Protein AF-A0A3A4VI74-F1 (afdb_monomer_lite)

Radius of gyration: 16.49 Å; chains: 1; bounding box: 51×34×46 Å

Foldseek 3Di:
DPDLPQPQLVVVLVVLVVQLVVVCVVCVVVVRNDDSLVSSLVSLCVVCVVLLDDPPPDDPDDDDPDDQQPPVLLVVLLPDPPVVSLVSLVSCCSRVNNSNSSRSQVSNDSVSSVVNSVVVSVVSVVVSVVVVVVVPD

Sequence (137 aa):
MPERAPGHLANEIAELESLLAQKRASLERAGEAGEEKEAFGETFRERYGEAFAPPPAASPGQTTPPPAPPHDQVAAVQTAPEDQQVAALVEIALTKGVRAAAEVARHATPWLLDELHDRLQDRYYDELVRARKLNER

pLDDT: mean 73.45, std 14.5, range [32.5, 87.38]

Secondary structure (DSSP, 8-state):
-----THHHHHHHHHHHHHHHHHHHHHHHHT----HHHHHHHHHHHHHHHHHSPPPS--SS--PPP-PPPHHHHHHHHHS-HHHHHHHHHHHHHHH-HHHHHHHHHHH-HHHHHHHHHHHHHHHHHHHHHHHHHS--

Structure (mmCIF, N/CA/C/O backbone):
data_AF-A0A3A4VI74-F1
#
_entry.id   AF-A0A3A4VI74-F1
#
loop_
_atom_site.group_PDB
_atom_site.id
_atom_site.type_symbol
_atom_site.label_atom_id
_atom_site.label_alt_id
_atom_site.label_comp_id
_atom_site.label_asym_id
_atom_site.label_entity_id
_atom_site.label_seq_id
_atom_site.pdbx_PDB_ins_code
_atom_site.Cartn_x
_atom_site.Cartn_y
_atom_site.Cartn_z
_atom_site.occupancy
_atom_site.B_iso_or_equiv
_atom_site.auth_seq_id
_atom_site.auth_comp_id
_atom_site.auth_asym_id
_atom_site.auth_atom_id
_atom_site.pdbx_PDB_model_num
ATOM 1 N N . MET A 1 1 ? -5.559 -23.561 -14.960 1.00 32.50 1 MET A N 1
ATOM 2 C CA . MET A 1 1 ? -5.750 -22.109 -14.777 1.00 32.50 1 MET A CA 1
ATOM 3 C C . MET A 1 1 ? -4.916 -21.720 -13.569 1.00 32.50 1 MET A C 1
ATOM 5 O O . MET A 1 1 ? -5.235 -22.237 -12.507 1.00 32.50 1 MET A O 1
ATOM 9 N N . PRO A 1 2 ? -3.801 -20.981 -13.699 1.00 39.53 2 PRO A N 1
ATOM 10 C CA . PRO A 1 2 ? -3.029 -20.596 -12.527 1.00 39.53 2 PRO A CA 1
ATOM 11 C C . PRO A 1 2 ? -3.853 -19.596 -11.714 1.00 39.53 2 PRO A C 1
ATOM 13 O O . PRO A 1 2 ? -4.199 -18.514 -12.185 1.00 39.53 2 PRO A O 1
ATOM 16 N N . GLU A 1 3 ? -4.230 -20.041 -10.523 1.00 38.75 3 GLU A N 1
ATOM 17 C CA . GLU A 1 3 ? -4.803 -19.261 -9.436 1.00 38.75 3 GLU A CA 1
ATOM 18 C C . GLU A 1 3 ? -3.946 -17.999 -9.253 1.00 38.75 3 GLU A C 1
ATOM 20 O O . GLU A 1 3 ? -2.756 -18.087 -8.946 1.00 38.75 3 GLU A O 1
ATOM 25 N N . ARG A 1 4 ? -4.515 -16.816 -9.516 1.00 43.75 4 ARG A N 1
ATOM 26 C CA . ARG A 1 4 ? -3.903 -15.538 -9.136 1.00 43.75 4 ARG A CA 1
ATOM 27 C C . ARG A 1 4 ? -3.737 -15.586 -7.625 1.00 43.75 4 ARG A C 1
ATOM 29 O O . ARG A 1 4 ? -4.743 -15.434 -6.950 1.00 43.75 4 ARG A O 1
ATOM 36 N N . ALA A 1 5 ? -2.538 -15.865 -7.117 1.00 43.56 5 ALA A N 1
ATOM 37 C CA . ALA A 1 5 ? -2.280 -16.025 -5.690 1.00 43.56 5 ALA A CA 1
ATOM 38 C C . ALA A 1 5 ? -2.709 -14.748 -4.938 1.00 43.56 5 ALA A C 1
ATOM 40 O O . ALA A 1 5 ? -1.968 -13.767 -4.954 1.00 43.56 5 ALA A O 1
ATOM 41 N N . PRO A 1 6 ? -3.875 -14.729 -4.261 1.00 54.72 6 PRO A N 1
ATOM 42 C CA . PRO A 1 6 ? -4.358 -13.549 -3.546 1.00 54.72 6 PRO A CA 1
ATOM 43 C C . PRO A 1 6 ? -3.626 -13.375 -2.209 1.00 54.72 6 PRO A C 1
ATOM 45 O O . PRO A 1 6 ? -3.858 -12.407 -1.493 1.00 54.72 6 PRO A O 1
ATOM 48 N N . GLY A 1 7 ? -2.770 -14.337 -1.842 1.00 60.03 7 GLY A N 1
ATOM 49 C CA . GLY A 1 7 ? -2.206 -14.458 -0.505 1.00 60.03 7 GLY A CA 1
ATOM 50 C C . GLY A 1 7 ? -1.276 -13.317 -0.117 1.00 60.03 7 GLY A C 1
ATOM 51 O O . GLY A 1 7 ? -1.265 -12.956 1.050 1.00 60.03 7 GLY A O 1
ATOM 52 N N . HIS A 1 8 ? -0.526 -12.728 -1.055 1.00 70.38 8 HIS A N 1
ATOM 53 C CA . HIS A 1 8 ? 0.413 -11.661 -0.700 1.00 70.38 8 HIS A CA 1
ATOM 54 C C . HIS A 1 8 ? -0.326 -10.356 -0.391 1.00 70.38 8 HIS A C 1
ATOM 56 O O . HIS A 1 8 ? -0.218 -9.844 0.718 1.00 70.38 8 HIS A O 1
ATOM 62 N N . LEU A 1 9 ? -1.179 -9.911 -1.319 1.00 74.19 9 LEU A N 1
ATOM 63 C CA . LEU A 1 9 ? -2.051 -8.753 -1.134 1.00 74.19 9 LEU A CA 1
ATOM 64 C C . LEU A 1 9 ? -2.944 -8.894 0.106 1.00 74.19 9 LEU A C 1
ATOM 66 O O . LEU A 1 9 ? -2.993 -7.986 0.926 1.00 74.19 9 LEU A O 1
ATOM 70 N N . ALA A 1 10 ? -3.635 -10.026 0.267 1.00 75.25 10 ALA A N 1
ATOM 71 C CA . ALA A 1 10 ? -4.537 -10.227 1.399 1.00 75.25 10 ALA A CA 1
ATOM 72 C C . ALA A 1 10 ? -3.792 -10.237 2.743 1.00 75.25 10 ALA A C 1
ATOM 74 O O . ALA A 1 10 ? -4.297 -9.696 3.723 1.00 75.25 10 ALA A O 1
ATOM 75 N N . ASN A 1 11 ? -2.591 -10.821 2.790 1.00 81.12 11 ASN A N 1
ATOM 76 C CA . ASN A 1 11 ? -1.761 -10.813 3.992 1.00 81.12 11 ASN A CA 1
ATOM 77 C C . ASN A 1 11 ? -1.253 -9.399 4.310 1.00 81.12 11 ASN A C 1
ATOM 79 O O . ASN A 1 11 ? -1.328 -8.964 5.453 1.00 81.12 11 ASN A O 1
ATOM 83 N N . GLU A 1 12 ? -0.815 -8.650 3.296 1.00 80.56 12 GLU A N 1
ATOM 84 C CA . GLU A 1 12 ? -0.407 -7.251 3.455 1.00 80.56 12 GLU A CA 1
ATOM 85 C C . GLU A 1 12 ? -1.573 -6.364 3.917 1.00 80.56 12 GLU A C 1
ATOM 87 O O . GLU A 1 12 ? -1.406 -5.577 4.843 1.00 80.56 12 GLU A O 1
ATOM 92 N N . ILE A 1 13 ? -2.771 -6.527 3.346 1.00 80.56 13 ILE A N 1
ATOM 93 C CA . ILE A 1 13 ? -3.977 -5.808 3.788 1.00 80.56 13 ILE A CA 1
ATOM 94 C C . ILE A 1 13 ? -4.318 -6.161 5.238 1.00 80.56 13 ILE A C 1
ATOM 96 O O . ILE A 1 13 ? -4.572 -5.257 6.028 1.00 80.56 13 ILE A O 1
ATOM 100 N N . ALA A 1 14 ? -4.301 -7.444 5.612 1.00 82.94 14 ALA A N 1
ATOM 101 C CA . ALA A 1 14 ? -4.595 -7.872 6.981 1.00 82.94 14 ALA A CA 1
ATOM 102 C 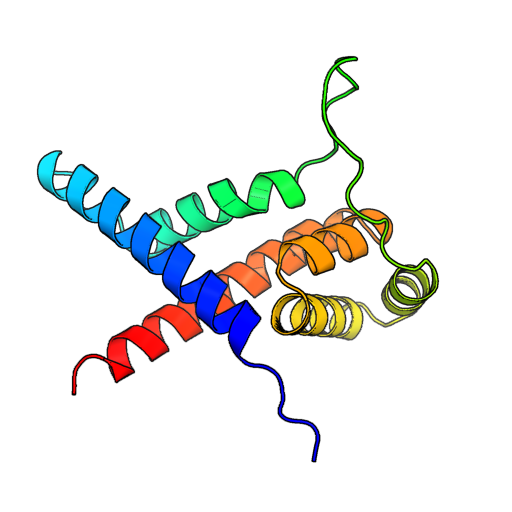C . ALA A 1 14 ? -3.570 -7.329 7.990 1.00 82.94 14 ALA A C 1
ATOM 104 O O . ALA A 1 14 ? -3.920 -6.935 9.104 1.00 82.94 14 ALA A O 1
ATOM 105 N N . GLU A 1 15 ? -2.298 -7.277 7.600 1.00 84.31 15 GLU A N 1
ATOM 106 C CA . GLU A 1 15 ? -1.237 -6.701 8.417 1.00 84.31 15 GLU A CA 1
ATOM 107 C C . GLU A 1 15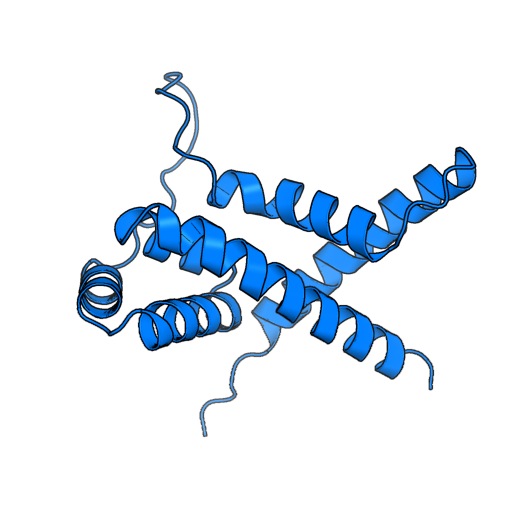 ? -1.416 -5.186 8.588 1.00 84.31 15 GLU A C 1
ATOM 109 O O . GLU A 1 15 ? -1.356 -4.681 9.713 1.00 84.31 15 GLU A O 1
ATOM 114 N N . LEU A 1 16 ? -1.695 -4.471 7.493 1.00 82.62 16 LEU A N 1
ATOM 115 C CA . LEU A 1 16 ? -1.990 -3.038 7.509 1.00 82.62 16 LEU A CA 1
ATOM 116 C C . LEU A 1 16 ? -3.231 -2.729 8.347 1.00 82.62 16 LEU A C 1
ATOM 118 O O . LEU A 1 16 ? -3.199 -1.792 9.138 1.00 82.62 16 LEU A O 1
ATOM 122 N N . GLU A 1 17 ? -4.295 -3.524 8.231 1.00 83.75 17 GLU A N 1
ATOM 123 C CA . GLU A 1 17 ? -5.513 -3.377 9.030 1.00 83.75 17 GLU A CA 1
ATOM 124 C C . GLU A 1 17 ? -5.232 -3.593 10.520 1.00 83.75 17 GLU A C 1
ATOM 126 O O . GLU A 1 17 ? -5.664 -2.797 11.350 1.00 83.75 17 GLU A O 1
ATOM 131 N N . SER A 1 18 ? -4.464 -4.625 10.876 1.00 85.19 18 SER A N 1
ATOM 132 C CA . SER A 1 18 ? -4.101 -4.904 12.269 1.00 85.19 18 SER A CA 1
ATOM 133 C C . SER A 1 18 ? -3.282 -3.768 12.889 1.00 85.19 18 SER A C 1
ATOM 135 O O . SER A 1 18 ? -3.517 -3.369 14.035 1.00 85.19 18 SER A O 1
ATOM 137 N N . LEU A 1 19 ? -2.344 -3.200 12.127 1.00 84.94 19 LEU A N 1
ATOM 138 C CA . LEU A 1 19 ? -1.565 -2.034 12.545 1.00 84.94 19 LEU A CA 1
ATOM 139 C C . LEU A 1 19 ? -2.446 -0.789 12.671 1.00 84.94 19 LEU A C 1
ATOM 141 O O . LEU A 1 19 ? -2.373 -0.084 13.679 1.00 84.94 19 LEU A O 1
ATOM 145 N N . LEU A 1 20 ? -3.318 -0.555 11.690 1.00 83.88 20 LEU A N 1
ATOM 146 C CA . LEU A 1 20 ? -4.273 0.546 11.690 1.00 83.88 20 LEU A CA 1
ATOM 147 C C . LEU A 1 20 ? -5.207 0.467 12.900 1.00 83.88 20 LEU A C 1
ATOM 149 O O . LEU A 1 20 ? -5.403 1.462 13.592 1.00 83.88 20 LEU A O 1
ATOM 153 N N . ALA A 1 21 ? -5.749 -0.715 13.194 1.00 83.56 21 ALA A N 1
ATOM 154 C CA . ALA A 1 21 ? -6.634 -0.960 14.324 1.00 83.56 21 ALA A CA 1
ATOM 155 C C . ALA A 1 21 ? -5.915 -0.743 15.663 1.00 83.56 21 ALA A C 1
ATOM 157 O O . ALA A 1 21 ? -6.465 -0.093 16.551 1.00 83.56 21 ALA A O 1
ATOM 158 N N . GLN A 1 22 ? -4.671 -1.216 15.805 1.00 84.94 22 GLN A N 1
ATOM 159 C CA . GLN A 1 22 ? -3.852 -0.961 16.997 1.00 84.94 22 GLN A CA 1
ATOM 160 C C . GLN A 1 22 ? -3.563 0.530 17.194 1.00 84.94 22 GLN A C 1
ATOM 162 O O . GLN A 1 22 ? -3.677 1.048 18.312 1.00 84.94 22 GLN A O 1
ATOM 167 N N . LYS A 1 23 ? -3.212 1.232 16.113 1.00 81.88 23 LYS A N 1
ATOM 168 C CA . LYS A 1 23 ? -2.911 2.664 16.143 1.00 81.88 23 LYS A CA 1
ATOM 169 C C . LYS A 1 23 ? -4.160 3.477 16.459 1.00 81.88 23 LYS A C 1
ATOM 171 O O . LYS A 1 23 ? -4.134 4.283 17.383 1.00 81.88 23 LYS A O 1
ATOM 176 N N . ARG A 1 24 ? -5.285 3.173 15.806 1.00 79.38 24 ARG A N 1
ATOM 177 C CA . ARG A 1 24 ? -6.600 3.753 16.109 1.00 79.38 24 ARG A CA 1
ATOM 178 C C . ARG A 1 24 ? -7.033 3.503 17.548 1.00 79.38 24 ARG A C 1
ATOM 180 O O . ARG A 1 24 ? -7.458 4.445 18.196 1.00 79.38 24 ARG A O 1
ATOM 187 N N . ALA A 1 25 ? -6.895 2.290 18.080 1.00 82.88 25 ALA A N 1
ATOM 188 C CA . ALA A 1 25 ? -7.248 2.002 19.473 1.00 82.88 25 ALA A CA 1
ATOM 189 C C . ALA A 1 25 ? -6.372 2.785 20.470 1.00 82.88 25 ALA A C 1
ATOM 191 O O . ALA A 1 25 ? -6.838 3.194 21.535 1.00 82.88 25 ALA A O 1
ATOM 192 N N . SER A 1 26 ? -5.103 3.016 20.122 1.00 81.25 26 SER A N 1
ATOM 193 C CA . SER A 1 26 ? -4.179 3.831 20.920 1.00 81.25 26 SER A CA 1
ATOM 194 C C . SER A 1 26 ? -4.539 5.319 20.868 1.00 81.25 26 SER A C 1
ATOM 196 O O . SER A 1 26 ? -4.572 5.979 21.904 1.00 81.25 26 SER A O 1
ATOM 198 N N . LEU A 1 27 ? -4.868 5.821 19.679 1.00 78.75 27 LEU A N 1
ATOM 199 C CA . LEU A 1 27 ? -5.283 7.197 19.415 1.00 78.75 27 LEU A CA 1
ATOM 200 C C . LEU A 1 27 ? -6.664 7.524 20.011 1.00 78.75 27 LEU A C 1
ATOM 202 O O . LEU A 1 27 ? -6.844 8.569 20.626 1.00 78.75 27 LEU A O 1
ATOM 206 N N . GLU A 1 28 ? -7.618 6.596 19.940 1.00 78.19 28 GLU A N 1
ATOM 207 C CA . GLU A 1 28 ? -8.939 6.722 20.566 1.00 78.19 28 GLU A CA 1
ATOM 208 C C . GLU A 1 28 ? -8.819 6.806 22.094 1.00 78.19 28 GLU A C 1
ATOM 210 O O . GLU A 1 28 ? -9.492 7.616 22.729 1.00 78.19 28 GLU A O 1
ATOM 215 N N . ARG A 1 29 ? -7.878 6.057 22.691 1.00 76.62 29 ARG A N 1
ATOM 216 C CA . ARG A 1 29 ? -7.504 6.221 24.107 1.00 76.62 29 ARG A CA 1
ATOM 217 C C . ARG A 1 29 ? -6.879 7.580 24.413 1.00 76.62 29 ARG A C 1
ATOM 219 O O . ARG A 1 29 ? -7.062 8.077 25.521 1.00 76.62 29 ARG A O 1
ATOM 226 N N . ALA A 1 30 ? -6.123 8.143 23.473 1.00 77.62 30 ALA A N 1
ATOM 227 C CA . ALA A 1 30 ? -5.534 9.475 23.582 1.00 77.62 30 ALA A CA 1
ATOM 228 C C . ALA A 1 30 ? -6.549 10.605 23.302 1.00 77.62 30 ALA A C 1
ATOM 230 O O . ALA A 1 30 ? -6.255 11.766 23.570 1.00 77.62 30 ALA A O 1
ATOM 231 N N . GLY A 1 31 ? -7.756 10.275 22.822 1.00 66.62 31 GLY A N 1
ATOM 232 C CA . GLY A 1 31 ? -8.788 11.241 22.437 1.00 66.62 31 GLY A CA 1
ATOM 233 C C . GLY A 1 31 ? -8.584 11.859 21.050 1.00 66.62 31 GLY A C 1
ATOM 234 O O . GLY A 1 31 ? -9.296 12.795 20.693 1.00 66.62 31 GLY A O 1
ATOM 235 N N . GLU A 1 32 ? -7.646 11.339 20.260 1.00 62.06 32 GLU A N 1
ATOM 236 C CA . GLU A 1 32 ? -7.317 11.813 18.916 1.00 62.06 32 GLU A CA 1
ATOM 237 C C . GLU A 1 32 ? -7.939 10.872 17.882 1.00 62.06 32 GLU A C 1
ATOM 239 O O . GLU A 1 32 ? -7.302 9.961 17.373 1.00 62.06 32 GLU A O 1
ATOM 244 N N . ALA A 1 33 ? -9.220 11.048 17.563 1.00 56.88 33 ALA A N 1
ATOM 245 C CA . ALA A 1 33 ? -9.828 10.320 16.451 1.00 56.88 33 ALA A CA 1
ATOM 246 C C . ALA A 1 33 ? -9.341 10.911 15.111 1.00 56.88 33 ALA A C 1
ATOM 248 O O . ALA A 1 33 ? -10.050 11.692 14.484 1.00 56.88 33 ALA A O 1
ATOM 249 N N . GLY A 1 34 ? -8.113 10.582 14.704 1.00 57.78 34 GLY A N 1
ATOM 250 C CA . GLY A 1 34 ? -7.587 10.922 13.377 1.00 57.78 34 GLY A CA 1
ATOM 251 C C . GLY A 1 34 ? -8.351 10.194 12.268 1.00 57.78 34 GLY A C 1
ATOM 252 O O . GLY A 1 34 ? -8.877 9.096 12.491 1.00 57.78 34 GLY A O 1
ATOM 253 N N . GLU A 1 35 ? -8.435 10.793 11.075 1.00 70.19 35 GLU A N 1
ATOM 254 C CA . GLU A 1 35 ? -9.141 10.183 9.948 1.00 70.19 35 GLU A CA 1
ATOM 255 C C . GLU A 1 35 ? -8.515 8.823 9.607 1.00 70.19 35 GLU A C 1
ATOM 257 O O . GLU A 1 35 ? -7.296 8.666 9.538 1.00 70.19 35 GLU A O 1
ATOM 262 N N . GLU A 1 36 ? -9.349 7.807 9.362 1.00 72.94 36 GLU A N 1
ATOM 263 C CA . GLU A 1 36 ? -8.874 6.447 9.066 1.00 72.94 36 GLU A CA 1
ATOM 264 C C . GLU A 1 36 ? -7.922 6.413 7.862 1.00 72.94 36 GLU A C 1
ATOM 266 O O . GLU A 1 36 ? -6.978 5.627 7.831 1.00 72.94 36 GLU A O 1
ATOM 271 N N . LYS A 1 37 ? -8.144 7.313 6.900 1.00 75.56 37 LYS A N 1
ATOM 272 C CA . LYS A 1 37 ? -7.288 7.497 5.730 1.00 75.56 37 LYS A CA 1
ATOM 273 C C . LYS A 1 37 ? -5.913 8.071 6.092 1.00 75.56 37 LYS A C 1
ATOM 275 O O . LYS A 1 37 ? -4.920 7.637 5.517 1.00 75.56 37 LYS A O 1
ATOM 280 N N . GLU A 1 38 ?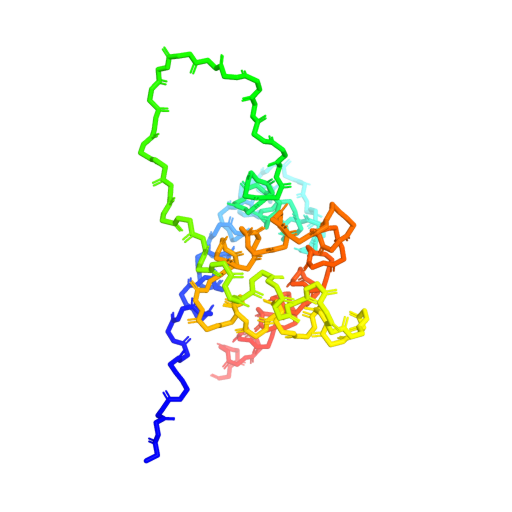 -5.839 9.001 7.043 1.00 79.19 38 GLU A N 1
ATOM 281 C CA . GLU A 1 38 ? -4.571 9.567 7.520 1.00 79.19 38 GLU A CA 1
ATOM 282 C C . GLU A 1 38 ? -3.770 8.527 8.303 1.00 79.19 38 GLU A C 1
ATOM 284 O O . GLU A 1 38 ? -2.594 8.310 8.018 1.00 79.19 38 GLU A O 1
ATOM 289 N N . ALA A 1 39 ? -4.427 7.812 9.222 1.00 82.38 39 ALA A N 1
ATOM 290 C CA . ALA A 1 39 ? -3.798 6.725 9.965 1.00 82.38 39 ALA A CA 1
ATOM 291 C C . ALA A 1 39 ? -3.306 5.615 9.020 1.00 82.38 39 ALA A C 1
ATOM 293 O O . ALA A 1 39 ? -2.214 5.084 9.210 1.00 82.38 39 ALA A O 1
ATOM 294 N N . PHE A 1 40 ? -4.075 5.303 7.971 1.00 84.19 40 PHE A N 1
ATOM 295 C CA . PHE A 1 40 ? -3.685 4.330 6.955 1.00 84.19 40 PHE A CA 1
ATOM 296 C C . PHE A 1 40 ? -2.499 4.808 6.129 1.00 84.19 40 PHE A C 1
ATOM 298 O O . PHE A 1 40 ? -1.541 4.055 5.984 1.00 84.19 40 PHE A O 1
ATOM 305 N N . GLY A 1 41 ? -2.528 6.043 5.627 1.00 82.12 41 GLY A N 1
ATOM 306 C CA . GLY A 1 41 ? -1.410 6.610 4.876 1.00 82.12 41 GLY A CA 1
ATOM 307 C C . GLY A 1 41 ? -0.129 6.642 5.707 1.00 82.12 41 GLY A C 1
ATOM 308 O O . GLY A 1 41 ? 0.936 6.278 5.217 1.00 82.12 41 GLY A O 1
ATOM 309 N N . GLU A 1 42 ? -0.229 6.978 6.994 1.00 81.75 42 GLU A N 1
ATOM 310 C CA . GLU A 1 42 ? 0.915 6.952 7.903 1.00 81.75 42 GLU A CA 1
ATOM 311 C C . GLU A 1 42 ? 1.423 5.527 8.148 1.00 81.75 42 GLU A C 1
ATOM 313 O O . GLU A 1 42 ? 2.621 5.289 8.038 1.00 81.75 42 GLU A O 1
ATOM 318 N N . THR A 1 43 ? 0.545 4.557 8.417 1.00 84.81 43 THR A N 1
ATOM 319 C CA . THR A 1 43 ? 0.937 3.147 8.581 1.00 84.81 43 THR A CA 1
ATOM 320 C C . THR A 1 43 ? 1.536 2.565 7.298 1.00 84.81 43 THR A C 1
ATOM 322 O O . THR A 1 43 ? 2.542 1.858 7.355 1.00 84.81 43 THR A O 1
ATOM 325 N N . PHE A 1 44 ? 0.963 2.875 6.137 1.00 84.19 44 PHE A N 1
ATOM 326 C CA . PHE A 1 44 ? 1.469 2.442 4.838 1.00 84.19 44 PHE A CA 1
ATOM 327 C C . PHE A 1 44 ? 2.852 3.040 4.569 1.00 84.19 44 PHE A C 1
ATOM 329 O O . PHE A 1 44 ? 3.792 2.315 4.239 1.00 84.19 44 PHE A O 1
ATOM 336 N N . ARG A 1 45 ? 3.014 4.345 4.805 1.00 82.75 45 ARG A N 1
ATOM 337 C CA . ARG A 1 45 ? 4.302 5.033 4.710 1.00 82.75 45 ARG A CA 1
ATOM 338 C C . ARG A 1 45 ? 5.314 4.520 5.734 1.00 82.75 45 ARG A C 1
ATOM 340 O O . ARG A 1 45 ? 6.494 4.452 5.432 1.00 82.75 45 ARG A O 1
ATOM 347 N N . GLU A 1 46 ? 4.903 4.137 6.929 1.00 82.12 46 GLU A N 1
ATOM 348 C CA . GLU A 1 46 ? 5.816 3.590 7.934 1.00 82.12 46 GLU A CA 1
ATOM 349 C C . GLU A 1 46 ? 6.292 2.183 7.546 1.00 82.12 46 GLU A C 1
ATOM 351 O O . GLU A 1 46 ? 7.480 1.880 7.637 1.00 82.12 46 GLU A O 1
ATOM 356 N N . ARG A 1 47 ? 5.391 1.330 7.040 1.00 81.94 47 ARG A N 1
ATOM 357 C CA . ARG A 1 47 ? 5.734 -0.046 6.644 1.00 81.94 47 ARG A CA 1
ATOM 358 C C . ARG A 1 47 ? 6.482 -0.125 5.326 1.00 81.94 47 ARG A C 1
ATOM 360 O O . ARG A 1 47 ? 7.384 -0.952 5.194 1.00 81.94 47 ARG A O 1
ATOM 367 N N . TYR A 1 48 ? 6.095 0.698 4.359 1.00 80.25 48 TYR A N 1
ATOM 368 C CA . TYR A 1 48 ? 6.623 0.632 3.004 1.00 80.25 48 TYR A CA 1
ATOM 369 C C . TYR A 1 48 ? 7.414 1.859 2.604 1.00 80.25 48 TYR A C 1
ATOM 371 O O . TYR A 1 48 ? 8.277 1.729 1.748 1.00 80.25 48 TYR A O 1
ATOM 379 N N . GLY A 1 49 ? 7.206 3.023 3.213 1.00 75.38 49 GLY A N 1
ATOM 380 C CA . GLY A 1 49 ? 7.95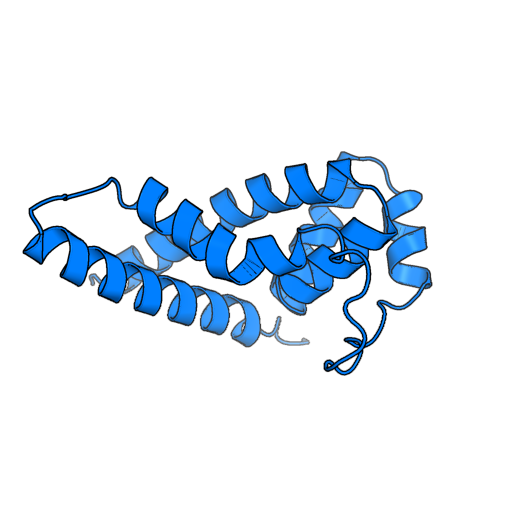2 4.239 2.875 1.00 75.38 49 GLY A CA 1
ATOM 381 C C . GLY A 1 49 ? 9.460 4.090 3.056 1.00 75.38 49 GLY A C 1
ATOM 382 O O . GLY A 1 49 ? 10.202 4.739 2.334 1.00 75.38 49 GLY A O 1
ATOM 383 N N . GLU A 1 50 ? 9.935 3.174 3.907 1.00 75.75 50 GLU A N 1
ATOM 384 C CA . GLU A 1 50 ? 11.357 2.801 3.955 1.00 75.75 50 GLU A CA 1
ATOM 385 C C . GLU A 1 50 ? 11.816 2.046 2.691 1.00 75.75 50 GLU A C 1
ATOM 387 O O . GLU A 1 50 ? 12.932 2.242 2.220 1.00 75.75 50 GLU A O 1
ATOM 392 N N . ALA A 1 51 ? 10.946 1.239 2.076 1.00 73.81 51 ALA A N 1
ATOM 393 C CA . ALA A 1 51 ? 11.197 0.629 0.768 1.00 73.81 51 ALA A CA 1
ATOM 394 C C . ALA A 1 51 ? 11.178 1.659 -0.375 1.00 73.81 51 ALA A C 1
ATOM 396 O O . ALA A 1 51 ? 11.854 1.454 -1.384 1.00 73.81 51 ALA A O 1
ATOM 397 N N . PHE A 1 52 ? 10.434 2.760 -0.206 1.00 72.94 52 PHE A N 1
ATOM 398 C CA . PHE A 1 52 ? 10.427 3.891 -1.139 1.00 72.94 52 PHE A CA 1
ATOM 399 C C . PHE A 1 52 ? 11.528 4.927 -0.849 1.00 72.94 52 PHE A C 1
ATOM 401 O O . PHE A 1 52 ? 11.811 5.781 -1.690 1.00 72.94 52 PHE A O 1
ATOM 408 N N . ALA A 1 53 ? 12.174 4.857 0.317 1.00 68.31 53 ALA A N 1
ATOM 409 C CA . ALA A 1 53 ? 13.222 5.783 0.704 1.00 68.31 53 ALA A CA 1
ATOM 410 C C . ALA A 1 53 ? 14.521 5.504 -0.075 1.00 68.31 53 ALA A C 1
ATOM 412 O O . ALA A 1 53 ? 14.883 4.345 -0.315 1.00 68.31 53 ALA A O 1
ATOM 413 N N . PRO A 1 54 ? 15.277 6.552 -0.455 1.00 60.22 54 PRO A N 1
ATOM 414 C CA . PRO A 1 54 ? 16.624 6.360 -0.969 1.00 60.22 54 PRO A CA 1
ATOM 415 C C . PRO A 1 54 ? 17.474 5.662 0.104 1.00 60.22 54 PRO A C 1
ATOM 417 O O . PRO A 1 54 ? 17.299 5.948 1.293 1.00 60.22 54 PRO A O 1
ATOM 420 N N . PRO A 1 55 ? 18.396 4.755 -0.279 1.00 56.34 55 PRO A N 1
ATOM 421 C CA . PRO A 1 55 ? 19.224 4.066 0.697 1.00 56.34 55 PRO A CA 1
ATOM 422 C C . PRO A 1 55 ? 19.947 5.110 1.556 1.00 56.34 55 PRO A C 1
ATOM 424 O O . PRO A 1 55 ? 20.546 6.036 0.990 1.00 56.34 55 PRO A O 1
ATOM 427 N N . PRO A 1 56 ? 19.907 4.997 2.897 1.00 49.66 56 PRO A N 1
ATOM 428 C CA . PRO A 1 56 ? 20.717 5.861 3.735 1.00 49.66 56 PRO A CA 1
ATOM 429 C C . PRO A 1 56 ? 22.171 5.698 3.291 1.00 49.66 56 PRO A C 1
ATOM 431 O O . PRO A 1 56 ? 22.636 4.576 3.066 1.00 49.66 56 PRO A O 1
ATOM 434 N N . ALA A 1 57 ? 22.879 6.818 3.112 1.00 48.34 57 ALA A N 1
ATOM 435 C CA . ALA A 1 57 ? 24.310 6.799 2.841 1.00 48.34 57 ALA A CA 1
ATOM 436 C C . ALA A 1 57 ? 24.969 5.875 3.878 1.00 48.34 57 ALA A C 1
ATOM 438 O O . ALA A 1 57 ? 24.796 6.069 5.080 1.00 48.34 57 ALA A O 1
ATOM 439 N N . ALA A 1 58 ? 25.606 4.811 3.386 1.00 43.91 58 ALA A N 1
ATOM 440 C CA . ALA A 1 58 ? 25.942 3.611 4.138 1.00 43.91 58 ALA A CA 1
ATOM 441 C C . ALA A 1 58 ? 26.450 3.887 5.564 1.00 43.91 58 ALA A C 1
ATOM 443 O O . ALA A 1 58 ? 27.535 4.434 5.756 1.00 43.91 58 ALA A O 1
ATOM 444 N N . SER A 1 59 ? 25.703 3.414 6.562 1.00 42.75 59 SER A N 1
ATOM 445 C CA . SER A 1 59 ? 26.312 3.014 7.829 1.00 42.75 59 SER A CA 1
ATOM 446 C C . SER A 1 59 ? 26.827 1.578 7.655 1.00 42.75 59 SER A C 1
ATOM 448 O O . SER A 1 59 ? 26.046 0.700 7.281 1.00 42.75 59 SER A O 1
ATOM 450 N N . PRO A 1 60 ? 28.130 1.309 7.850 1.00 46.62 60 PRO A N 1
ATOM 451 C CA . PRO A 1 60 ? 28.712 -0.009 7.641 1.00 46.62 60 PRO A CA 1
ATOM 452 C C . PRO A 1 60 ? 28.328 -0.922 8.806 1.00 46.62 60 PRO A C 1
ATOM 454 O O . PRO A 1 60 ? 29.051 -1.044 9.791 1.00 46.62 60 PRO A O 1
ATOM 457 N N . GLY A 1 61 ? 27.166 -1.555 8.721 1.00 46.50 61 GLY A N 1
ATOM 458 C CA . GLY A 1 61 ? 26.758 -2.519 9.727 1.00 46.50 61 GLY A CA 1
ATOM 459 C C . GLY A 1 61 ? 25.313 -2.935 9.553 1.00 46.50 61 GLY A C 1
ATOM 460 O O . GLY A 1 61 ? 24.422 -2.203 9.948 1.00 46.50 61 GLY A O 1
ATOM 461 N N . GLN A 1 62 ? 25.125 -4.154 9.051 1.00 46.59 62 GLN A N 1
ATOM 462 C CA . GLN A 1 62 ? 23.852 -4.874 8.968 1.00 46.59 62 GLN A CA 1
ATOM 463 C C . GLN A 1 62 ? 22.903 -4.393 7.864 1.00 46.59 62 GLN A C 1
ATOM 465 O O . GLN A 1 62 ? 22.221 -3.385 7.983 1.00 46.59 62 GLN A O 1
ATOM 470 N N . THR A 1 63 ? 22.815 -5.173 6.789 1.00 36.00 63 THR A N 1
ATOM 471 C CA . THR A 1 63 ? 21.604 -5.922 6.406 1.00 36.00 63 THR A CA 1
ATOM 472 C C . THR A 1 63 ? 21.848 -6.585 5.054 1.00 36.00 63 THR A C 1
ATOM 474 O O . THR A 1 63 ? 22.433 -6.006 4.142 1.00 36.00 63 THR A O 1
ATOM 477 N N . THR A 1 64 ? 21.471 -7.855 4.956 1.00 41.84 64 THR A N 1
ATOM 478 C CA . THR A 1 64 ? 21.500 -8.643 3.724 1.00 41.84 64 THR A CA 1
ATOM 479 C C . THR A 1 64 ? 20.806 -7.847 2.616 1.00 41.84 64 THR A C 1
ATOM 481 O O . THR A 1 64 ? 19.671 -7.420 2.842 1.00 41.84 64 THR A O 1
ATOM 484 N N . PRO A 1 65 ? 21.439 -7.613 1.450 1.00 45.84 65 PRO A N 1
ATOM 485 C CA . PRO A 1 65 ? 20.753 -6.935 0.366 1.00 45.84 65 PRO A CA 1
ATOM 486 C C . PRO A 1 65 ? 19.524 -7.776 -0.007 1.00 45.84 65 PRO A C 1
ATOM 488 O O . PRO A 1 65 ? 19.664 -8.994 -0.179 1.00 45.84 65 PRO A O 1
ATOM 491 N N . PRO A 1 66 ? 18.322 -7.181 -0.092 1.00 51.91 66 PRO A N 1
ATOM 492 C CA . PRO A 1 66 ? 17.198 -7.872 -0.699 1.00 51.91 66 PRO A CA 1
ATOM 493 C C . PRO A 1 66 ? 17.596 -8.322 -2.117 1.00 51.91 66 PRO A C 1
ATOM 495 O O . PRO A 1 66 ? 18.471 -7.710 -2.744 1.00 51.91 66 PRO A O 1
ATOM 498 N N . PRO A 1 67 ? 17.045 -9.446 -2.604 1.00 51.56 67 PRO A N 1
ATOM 499 C CA . PRO A 1 67 ? 17.372 -9.954 -3.927 1.00 51.56 67 PRO A CA 1
ATOM 500 C C . PRO A 1 67 ? 17.042 -8.880 -4.962 1.00 51.56 67 PRO A C 1
ATOM 502 O O . PRO A 1 67 ? 15.876 -8.546 -5.155 1.00 51.56 67 PRO A O 1
ATOM 505 N N . ALA A 1 68 ? 18.080 -8.350 -5.615 1.00 59.09 68 ALA A N 1
ATOM 506 C CA . ALA A 1 68 ? 17.926 -7.316 -6.625 1.00 59.09 68 ALA A CA 1
ATOM 507 C C . ALA A 1 68 ? 16.875 -7.751 -7.659 1.00 59.09 68 ALA A C 1
ATOM 509 O O . ALA A 1 68 ? 16.901 -8.909 -8.105 1.00 59.09 68 ALA A O 1
ATOM 510 N N . PRO A 1 69 ? 15.957 -6.855 -8.060 1.00 64.00 69 PRO A N 1
ATOM 511 C CA . PRO A 1 69 ? 14.985 -7.193 -9.078 1.00 64.00 69 PRO A CA 1
ATOM 512 C C . PRO A 1 69 ? 15.724 -7.612 -10.357 1.00 64.00 69 PRO A C 1
ATOM 514 O O . PRO A 1 69 ? 16.749 -7.016 -10.705 1.00 64.00 69 PRO A O 1
ATOM 517 N N . PRO A 1 70 ? 15.247 -8.643 -11.077 1.00 67.38 70 PRO A N 1
ATOM 518 C CA . PRO A 1 70 ? 15.871 -9.051 -12.323 1.00 67.38 70 PRO A CA 1
ATOM 519 C C . PRO A 1 70 ? 15.876 -7.866 -13.291 1.00 67.38 70 PRO A C 1
ATOM 521 O O . PRO A 1 70 ? 14.840 -7.234 -13.512 1.00 67.38 70 PRO A O 1
ATOM 524 N N . HIS A 1 71 ? 17.055 -7.586 -13.851 1.00 68.81 71 HIS A N 1
ATOM 525 C CA . HIS A 1 71 ? 17.330 -6.456 -14.749 1.00 68.81 71 HIS A CA 1
ATOM 526 C C . HIS A 1 71 ? 16.297 -6.317 -15.878 1.00 68.81 71 HIS A C 1
ATOM 528 O O . HIS A 1 71 ? 15.963 -5.204 -16.274 1.00 68.81 71 HIS A O 1
ATOM 534 N N . ASP A 1 72 ? 15.754 -7.441 -16.344 1.00 72.75 72 ASP A N 1
ATOM 535 C CA . ASP A 1 72 ? 14.728 -7.507 -17.384 1.00 72.75 72 ASP A CA 1
ATOM 536 C C . ASP A 1 72 ? 13.430 -6.775 -16.995 1.00 72.75 72 ASP A C 1
ATOM 538 O O . ASP A 1 72 ? 12.881 -6.023 -17.793 1.00 72.75 72 ASP A O 1
ATOM 542 N N . GLN A 1 73 ? 12.976 -6.904 -15.739 1.00 74.81 73 GLN A N 1
ATOM 543 C CA . GLN A 1 73 ? 11.769 -6.211 -15.261 1.00 74.81 73 GLN A CA 1
ATOM 544 C C . GLN A 1 73 ? 11.989 -4.695 -15.192 1.00 74.81 73 GLN A C 1
ATOM 546 O O . GLN A 1 73 ? 11.103 -3.926 -15.547 1.00 74.81 73 GLN A O 1
ATOM 551 N N . VAL A 1 74 ? 13.178 -4.260 -14.769 1.00 78.44 74 VAL A N 1
ATOM 552 C CA . VAL A 1 74 ? 13.517 -2.832 -14.692 1.00 78.44 74 VAL A CA 1
ATOM 553 C C . VAL A 1 74 ? 13.598 -2.223 -16.094 1.00 78.44 74 VAL A C 1
ATOM 555 O O . VAL A 1 74 ? 13.074 -1.137 -16.328 1.00 78.44 74 VAL A O 1
ATOM 558 N N . ALA A 1 75 ? 14.225 -2.921 -17.044 1.00 80.06 75 ALA A N 1
ATOM 559 C CA . ALA A 1 75 ? 14.312 -2.474 -18.432 1.00 80.06 75 ALA A CA 1
ATOM 560 C C . ALA A 1 75 ? 12.935 -2.444 -19.118 1.00 80.06 75 ALA A C 1
ATOM 562 O O . ALA A 1 75 ? 12.623 -1.489 -19.830 1.00 80.06 75 ALA A O 1
ATOM 563 N N . ALA A 1 76 ? 12.087 -3.446 -18.867 1.00 79.88 76 ALA A N 1
ATOM 564 C CA . ALA A 1 76 ? 10.723 -3.491 -19.387 1.00 79.88 76 ALA A CA 1
ATOM 565 C C . ALA A 1 76 ? 9.872 -2.323 -18.866 1.00 79.88 76 ALA A C 1
ATOM 567 O O . ALA A 1 76 ? 9.194 -1.669 -19.652 1.00 79.88 76 ALA A O 1
ATOM 568 N N . VAL A 1 77 ? 9.961 -2.007 -17.567 1.00 81.94 77 VAL A N 1
ATOM 569 C CA . VAL A 1 77 ? 9.278 -0.839 -16.994 1.00 81.94 77 VAL A CA 1
ATOM 570 C C . VAL A 1 77 ? 9.829 0.441 -17.619 1.00 81.94 77 VAL A C 1
ATOM 572 O O . VAL A 1 77 ? 9.059 1.204 -18.175 1.00 81.94 77 VAL A O 1
ATOM 575 N N . GLN A 1 78 ? 11.145 0.657 -17.657 1.00 79.50 78 GLN A N 1
ATOM 576 C CA . GLN A 1 78 ? 11.713 1.892 -18.224 1.00 79.50 78 GLN A CA 1
ATOM 577 C C . GLN A 1 78 ? 11.381 2.128 -19.707 1.00 79.50 78 GLN A C 1
ATOM 579 O O . GLN A 1 78 ? 11.313 3.276 -20.138 1.00 79.50 78 GLN A O 1
ATOM 584 N N . THR A 1 79 ? 11.192 1.066 -20.490 1.00 83.44 79 THR A N 1
ATOM 585 C CA . THR A 1 79 ? 10.875 1.164 -21.926 1.00 83.44 79 THR A CA 1
ATOM 586 C C . THR A 1 79 ? 9.377 1.257 -22.220 1.00 83.44 79 THR A C 1
ATOM 588 O O . THR A 1 79 ? 8.999 1.626 -23.333 1.00 83.44 79 THR A O 1
ATOM 591 N N . ALA A 1 80 ? 8.521 0.954 -21.242 1.00 83.69 80 ALA A N 1
ATOM 592 C CA . ALA A 1 80 ? 7.075 1.097 -21.350 1.00 83.69 80 ALA A CA 1
ATOM 593 C C . ALA A 1 80 ? 6.634 2.571 -21.210 1.00 83.69 80 ALA A C 1
ATOM 595 O O . ALA A 1 80 ? 7.325 3.363 -20.567 1.00 83.69 80 ALA A O 1
ATOM 596 N N . PRO A 1 81 ? 5.482 2.964 -21.786 1.00 84.19 81 PRO A N 1
ATOM 597 C CA . PRO A 1 81 ? 4.913 4.297 -21.579 1.00 84.19 81 PRO A CA 1
ATOM 598 C C . PRO A 1 81 ? 4.485 4.486 -20.122 1.00 84.19 81 PRO A C 1
ATOM 600 O O . PRO A 1 81 ? 4.039 3.527 -19.499 1.00 84.19 81 PRO A O 1
ATOM 603 N N . GLU A 1 82 ? 4.572 5.716 -19.608 1.00 78.25 82 GLU A N 1
ATOM 604 C CA . GLU A 1 82 ? 4.391 6.084 -18.188 1.00 78.25 82 GLU A CA 1
ATOM 605 C C . GLU A 1 82 ? 3.169 5.415 -17.528 1.00 78.25 82 GLU A C 1
ATOM 607 O O . GLU A 1 82 ? 3.282 4.816 -16.461 1.00 78.25 82 GLU A O 1
ATOM 612 N N . ASP A 1 83 ? 2.026 5.405 -18.217 1.00 77.19 83 ASP A N 1
ATOM 613 C CA . ASP A 1 83 ? 0.785 4.769 -17.749 1.00 77.19 83 ASP A CA 1
ATOM 614 C C . ASP A 1 83 ? 0.931 3.245 -17.531 1.00 77.19 83 ASP A C 1
ATOM 616 O O . ASP A 1 83 ? 0.470 2.683 -16.535 1.00 77.19 83 ASP A O 1
ATOM 620 N N . GLN A 1 84 ? 1.667 2.566 -18.418 1.00 84.00 84 GLN A N 1
ATOM 621 C CA . GLN A 1 84 ? 1.966 1.135 -18.297 1.00 84.00 84 GLN A CA 1
ATOM 622 C C . GLN A 1 84 ? 3.078 0.844 -17.289 1.00 84.00 84 GLN A C 1
ATOM 624 O O . GLN A 1 84 ? 3.077 -0.236 -16.700 1.00 84.00 84 GLN A O 1
ATOM 629 N N . GLN A 1 85 ? 4.008 1.778 -17.067 1.00 84.94 85 GLN A N 1
ATOM 630 C CA . GLN A 1 85 ? 5.057 1.618 -16.056 1.00 84.94 85 GLN A CA 1
ATOM 631 C C . GLN A 1 85 ? 4.429 1.450 -14.675 1.00 84.94 85 GLN A C 1
ATOM 633 O O . GLN A 1 85 ? 4.713 0.484 -13.968 1.00 84.94 85 GLN A O 1
ATOM 638 N N . VAL A 1 86 ? 3.514 2.357 -14.333 1.00 84.19 86 VAL A N 1
ATOM 639 C CA . VAL A 1 86 ? 2.794 2.343 -13.060 1.00 84.19 86 VAL A CA 1
ATOM 640 C C . VAL A 1 86 ? 1.905 1.107 -12.963 1.00 84.19 86 VAL A C 1
ATOM 642 O O . VAL A 1 86 ? 1.950 0.407 -11.955 1.00 84.19 86 VAL A O 1
ATOM 645 N N . ALA A 1 87 ? 1.154 0.775 -14.018 1.00 84.38 87 ALA A N 1
ATOM 646 C CA . ALA A 1 87 ? 0.298 -0.410 -14.021 1.00 84.38 87 ALA A CA 1
ATOM 647 C C . ALA A 1 87 ? 1.089 -1.715 -13.804 1.00 84.38 87 ALA A C 1
ATOM 649 O O . ALA A 1 87 ? 0.671 -2.564 -13.014 1.00 84.38 87 ALA A O 1
ATOM 650 N N . ALA A 1 88 ? 2.250 -1.862 -14.450 1.00 85.62 88 ALA A N 1
ATOM 651 C CA . ALA A 1 88 ? 3.125 -3.019 -14.275 1.00 85.62 88 ALA A CA 1
ATOM 652 C C . ALA A 1 88 ? 3.701 -3.088 -12.854 1.00 85.62 88 ALA A C 1
ATOM 654 O O . ALA A 1 88 ? 3.737 -4.159 -12.251 1.00 85.62 88 ALA A O 1
ATOM 655 N N . LEU A 1 89 ? 4.113 -1.951 -12.289 1.00 84.81 89 LEU A N 1
ATOM 656 C CA . LEU A 1 89 ? 4.592 -1.877 -10.910 1.00 84.81 89 LEU A CA 1
ATOM 657 C C . LEU A 1 89 ? 3.491 -2.224 -9.903 1.00 84.81 89 LEU A C 1
ATOM 659 O O . LEU A 1 89 ? 3.743 -2.977 -8.965 1.00 84.81 89 LEU A O 1
ATOM 663 N N . VAL A 1 90 ? 2.267 -1.740 -10.117 1.00 84.69 90 VAL A N 1
ATOM 664 C CA . VAL A 1 90 ? 1.108 -2.112 -9.299 1.00 84.69 90 VAL A CA 1
ATOM 665 C C . VAL A 1 90 ? 0.857 -3.612 -9.404 1.00 84.69 90 VAL A C 1
ATOM 667 O O . VAL A 1 90 ? 0.718 -4.271 -8.382 1.00 84.69 90 VAL A O 1
ATOM 670 N N . GLU A 1 91 ? 0.878 -4.202 -10.599 1.00 83.69 91 GLU A N 1
ATOM 671 C CA . GLU A 1 91 ? 0.715 -5.652 -10.749 1.00 83.69 91 GLU A CA 1
ATOM 672 C C . GLU A 1 91 ? 1.816 -6.436 -10.015 1.00 83.69 91 GLU A C 1
ATOM 674 O O . GLU A 1 91 ? 1.525 -7.413 -9.317 1.00 83.69 91 GLU A O 1
ATOM 679 N N . ILE A 1 92 ? 3.069 -5.979 -10.088 1.00 83.81 92 ILE A N 1
ATOM 680 C CA . ILE A 1 92 ? 4.179 -6.553 -9.319 1.00 83.81 92 ILE A CA 1
ATOM 681 C C . ILE A 1 92 ? 3.910 -6.428 -7.817 1.00 83.81 92 ILE A C 1
ATOM 683 O O . ILE A 1 92 ? 4.156 -7.390 -7.094 1.00 83.81 92 ILE A O 1
ATOM 687 N N . ALA A 1 93 ? 3.367 -5.304 -7.349 1.00 83.50 93 ALA A N 1
ATOM 688 C CA . ALA A 1 93 ? 3.040 -5.102 -5.941 1.00 83.50 93 ALA A CA 1
ATOM 689 C C . ALA A 1 93 ? 1.967 -6.089 -5.475 1.00 83.50 93 ALA A C 1
ATOM 691 O O . ALA A 1 93 ? 2.124 -6.740 -4.451 1.00 83.50 93 ALA A O 1
ATOM 692 N N . LEU A 1 94 ? 0.920 -6.278 -6.277 1.00 79.50 94 LEU A N 1
ATOM 693 C CA . LEU A 1 94 ? -0.166 -7.203 -5.955 1.00 79.50 94 LEU A CA 1
ATOM 694 C C . LEU A 1 94 ? 0.280 -8.674 -6.010 1.00 79.50 94 LEU A C 1
ATOM 696 O O . LEU A 1 94 ? -0.272 -9.515 -5.303 1.00 79.50 94 LEU A O 1
ATOM 700 N N . THR A 1 95 ? 1.269 -8.996 -6.849 1.00 78.56 95 THR A N 1
ATOM 701 C CA . THR A 1 95 ? 1.710 -10.382 -7.084 1.00 78.56 95 THR A CA 1
ATOM 702 C C . THR A 1 95 ? 2.876 -10.795 -6.184 1.00 78.56 95 THR A C 1
ATOM 704 O O . THR A 1 95 ? 2.908 -11.915 -5.679 1.00 78.56 95 THR A O 1
ATOM 707 N N . LYS A 1 96 ? 3.862 -9.909 -6.015 1.00 78.25 96 LYS A N 1
ATOM 708 C CA . LYS A 1 96 ? 5.125 -10.151 -5.297 1.00 78.25 96 LYS A CA 1
ATOM 709 C C . LYS A 1 96 ? 5.259 -9.328 -4.012 1.00 78.25 96 LYS A C 1
ATOM 711 O O . LYS A 1 96 ? 6.190 -9.575 -3.252 1.00 78.25 96 LYS A O 1
ATOM 716 N N . GLY A 1 97 ? 4.376 -8.359 -3.790 1.00 80.62 97 GLY A N 1
ATOM 717 C CA . GLY A 1 97 ? 4.399 -7.448 -2.650 1.00 80.62 97 GLY A CA 1
ATOM 718 C C . GLY A 1 97 ? 4.889 -6.049 -2.990 1.00 80.62 97 GLY A C 1
ATOM 719 O O . GLY A 1 97 ? 5.713 -5.855 -3.893 1.00 80.62 97 GLY A O 1
ATOM 720 N N . VAL A 1 98 ? 4.434 -5.070 -2.205 1.00 82.69 98 VAL A N 1
ATOM 721 C CA . VAL A 1 98 ? 4.778 -3.644 -2.368 1.00 82.69 98 VAL A CA 1
ATOM 722 C C . VAL A 1 98 ? 6.291 -3.434 -2.402 1.00 82.69 98 VAL A C 1
ATOM 724 O O . VAL A 1 98 ? 6.798 -2.668 -3.216 1.00 82.69 98 VAL A O 1
ATOM 727 N N . ARG A 1 99 ? 7.038 -4.173 -1.575 1.00 81.50 99 ARG A N 1
ATOM 728 C CA . ARG A 1 99 ? 8.501 -4.078 -1.500 1.00 81.50 99 ARG A CA 1
ATOM 729 C C . ARG A 1 99 ? 9.181 -4.453 -2.820 1.00 81.50 99 ARG A C 1
ATOM 731 O O . ARG A 1 99 ? 10.093 -3.755 -3.244 1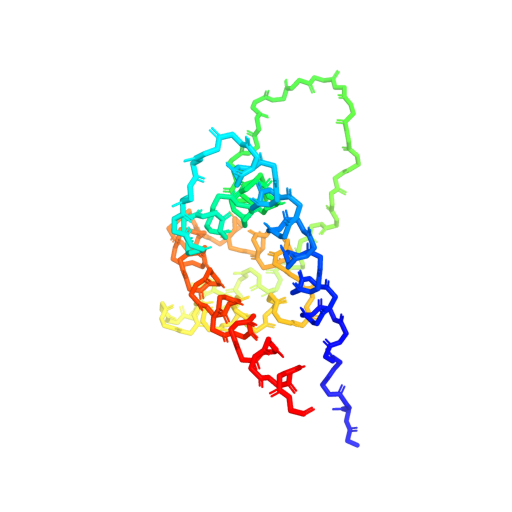.00 81.50 99 ARG A O 1
ATOM 738 N N . ALA A 1 100 ? 8.711 -5.500 -3.498 1.00 80.94 100 ALA A N 1
ATOM 739 C CA . ALA A 1 100 ? 9.266 -5.918 -4.786 1.00 80.94 100 ALA A CA 1
ATOM 740 C C . ALA A 1 100 ? 8.996 -4.878 -5.885 1.00 80.94 100 ALA A C 1
ATOM 742 O O . ALA A 1 100 ? 9.868 -4.607 -6.709 1.00 80.94 100 ALA A O 1
ATOM 743 N N . ALA A 1 101 ? 7.806 -4.275 -5.882 1.00 84.31 101 ALA A N 1
ATOM 744 C CA . ALA A 1 101 ? 7.470 -3.197 -6.805 1.00 84.31 101 ALA A CA 1
ATOM 745 C C . ALA A 1 101 ? 8.278 -1.927 -6.524 1.00 84.31 101 ALA A C 1
ATOM 747 O O . ALA A 1 101 ? 8.811 -1.333 -7.458 1.00 84.31 101 ALA A O 1
ATOM 748 N N . ALA A 1 102 ? 8.437 -1.555 -5.252 1.00 83.50 102 ALA A 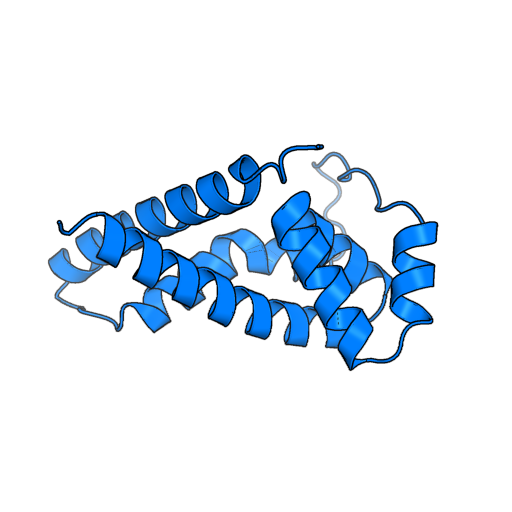N 1
ATOM 749 C CA . ALA A 1 102 ? 9.257 -0.423 -4.837 1.00 83.50 102 ALA A CA 1
ATOM 750 C C . ALA A 1 102 ? 10.716 -0.590 -5.283 1.00 83.50 102 ALA A C 1
ATOM 752 O O . ALA A 1 102 ? 11.315 0.361 -5.774 1.00 83.50 102 ALA A O 1
ATOM 753 N N . GLU A 1 103 ? 11.279 -1.802 -5.210 1.00 81.62 103 GLU A N 1
ATOM 754 C CA . GLU A 1 103 ? 12.623 -2.057 -5.733 1.00 81.62 103 GLU A CA 1
ATOM 755 C C . GLU A 1 103 ? 12.703 -1.877 -7.253 1.00 81.62 103 GLU A C 1
ATOM 757 O O . GLU A 1 103 ? 13.612 -1.207 -7.742 1.00 81.62 103 GLU A O 1
ATOM 762 N N . VAL A 1 104 ? 11.748 -2.411 -8.020 1.00 83.75 104 VAL A N 1
ATOM 763 C CA . VAL A 1 104 ? 11.727 -2.214 -9.482 1.00 83.75 104 VAL A CA 1
ATOM 764 C C . VAL A 1 104 ? 11.578 -0.730 -9.831 1.00 83.75 104 VAL A C 1
ATOM 766 O O . VAL A 1 104 ? 12.329 -0.233 -10.669 1.00 83.75 104 VAL A O 1
ATOM 769 N N . ALA A 1 105 ? 10.673 -0.012 -9.158 1.00 84.50 105 ALA A N 1
ATOM 770 C CA . ALA A 1 105 ? 10.457 1.422 -9.344 1.00 84.50 105 ALA A CA 1
ATOM 771 C C . ALA A 1 105 ? 11.719 2.227 -9.009 1.00 84.50 105 ALA A C 1
ATOM 773 O O . ALA A 1 105 ? 12.143 3.066 -9.799 1.00 84.50 105 ALA A O 1
ATOM 774 N N . ARG A 1 106 ? 12.380 1.900 -7.893 1.00 81.38 106 ARG A N 1
ATOM 775 C CA . ARG A 1 106 ? 13.642 2.508 -7.453 1.00 81.38 106 ARG A CA 1
ATOM 776 C C . ARG A 1 106 ? 14.757 2.357 -8.481 1.00 81.38 106 ARG A C 1
ATOM 778 O O . ARG A 1 106 ? 15.558 3.274 -8.648 1.00 81.38 106 ARG A O 1
ATOM 785 N N . HIS A 1 107 ? 14.838 1.202 -9.135 1.00 80.88 107 HIS A N 1
ATOM 786 C CA . HIS A 1 107 ? 15.819 0.950 -10.187 1.00 80.88 107 HIS A CA 1
ATOM 787 C C . HIS A 1 107 ? 15.415 1.548 -11.545 1.00 80.88 107 HIS A C 1
ATOM 789 O O . HIS A 1 107 ? 16.286 1.723 -12.396 1.00 80.88 107 HIS A O 1
ATOM 795 N N . ALA A 1 108 ? 14.129 1.851 -11.747 1.00 81.44 108 ALA A N 1
ATOM 796 C CA . ALA A 1 108 ? 13.611 2.482 -12.952 1.00 81.44 108 ALA A CA 1
ATOM 797 C C . ALA A 1 108 ? 13.747 4.011 -12.887 1.00 81.44 108 ALA A C 1
ATOM 799 O O . ALA A 1 108 ? 14.642 4.566 -13.520 1.00 81.44 108 ALA A O 1
ATOM 800 N N . THR A 1 109 ? 12.892 4.703 -12.123 1.00 77.06 109 THR A N 1
ATOM 801 C CA . THR A 1 109 ? 12.961 6.164 -11.971 1.00 77.06 109 THR A CA 1
ATOM 802 C C . THR A 1 109 ? 12.497 6.638 -10.583 1.00 77.06 109 THR A C 1
ATOM 804 O O . THR A 1 109 ? 11.602 6.045 -9.980 1.00 77.06 109 THR A O 1
ATOM 807 N N . PRO A 1 110 ? 13.046 7.756 -10.066 1.00 77.94 110 PRO A N 1
ATOM 808 C CA . PRO A 1 110 ? 12.654 8.299 -8.762 1.00 77.94 110 PRO A CA 1
ATOM 809 C C . PRO A 1 110 ? 11.203 8.789 -8.699 1.00 77.94 110 PRO A C 1
ATOM 811 O O . PRO A 1 110 ? 10.602 8.770 -7.634 1.00 77.94 110 PRO A O 1
ATOM 814 N N . TRP A 1 111 ? 10.644 9.247 -9.821 1.00 82.75 111 TRP A N 1
ATOM 815 C CA . TRP A 1 111 ? 9.268 9.747 -9.872 1.00 82.75 111 TRP A CA 1
ATOM 816 C C . TRP A 1 111 ? 8.241 8.605 -9.919 1.00 82.75 111 TRP A C 1
ATOM 818 O O . TRP A 1 111 ? 7.152 8.754 -9.375 1.00 82.75 111 TRP A O 1
ATOM 828 N N . LEU A 1 112 ? 8.602 7.439 -10.481 1.00 83.44 112 LEU A N 1
ATOM 829 C CA . LEU A 1 112 ? 7.752 6.242 -10.457 1.00 83.44 112 LEU A CA 1
ATOM 830 C C . LEU A 1 112 ? 7.534 5.727 -9.039 1.00 83.44 112 LEU A C 1
ATOM 832 O O . LEU A 1 112 ? 6.481 5.172 -8.765 1.00 83.44 112 LEU A O 1
ATOM 836 N N . LEU A 1 113 ? 8.513 5.890 -8.146 1.00 82.38 113 LEU A N 1
ATOM 837 C CA . LEU A 1 113 ? 8.366 5.547 -6.729 1.00 82.38 113 LEU A CA 1
ATOM 838 C C . LEU A 1 113 ? 7.231 6.342 -6.073 1.00 82.38 113 LEU A C 1
ATOM 840 O O . LEU A 1 113 ? 6.422 5.752 -5.365 1.00 82.38 113 LEU A O 1
ATOM 844 N N . ASP A 1 114 ? 7.174 7.651 -6.316 1.00 83.69 114 ASP A N 1
ATOM 845 C CA . ASP A 1 114 ? 6.180 8.548 -5.714 1.00 83.69 114 ASP A CA 1
ATOM 846 C C . ASP A 1 114 ? 4.774 8.282 -6.275 1.00 83.69 114 ASP A C 1
ATOM 848 O O . ASP A 1 114 ? 3.831 8.055 -5.519 1.00 83.69 114 ASP A O 1
ATOM 852 N N . GLU A 1 115 ? 4.656 8.162 -7.602 1.00 86.69 115 GLU A N 1
ATOM 853 C CA . GLU A 1 115 ? 3.396 7.808 -8.269 1.00 86.69 115 GLU A CA 1
ATOM 854 C C . GLU A 1 115 ? 2.925 6.398 -7.870 1.00 86.69 115 GLU A C 1
ATOM 856 O O . GLU A 1 115 ? 1.750 6.183 -7.579 1.00 86.69 115 GLU A O 1
ATOM 861 N N . LEU A 1 116 ? 3.837 5.422 -7.788 1.00 86.19 116 LEU A N 1
ATOM 862 C CA . LEU A 1 116 ? 3.513 4.078 -7.308 1.00 86.19 116 LEU A CA 1
ATOM 863 C C . LEU A 1 116 ? 3.027 4.117 -5.858 1.00 86.19 116 LEU A C 1
ATOM 865 O O . LEU A 1 116 ? 2.077 3.412 -5.523 1.00 86.19 116 LEU A O 1
ATOM 869 N N . HIS A 1 117 ? 3.665 4.917 -5.005 1.00 84.88 117 HIS A N 1
ATOM 870 C CA . HIS A 1 117 ? 3.265 5.065 -3.613 1.00 84.88 117 HIS A CA 1
ATOM 871 C C . HIS A 1 117 ? 1.835 5.610 -3.502 1.00 84.88 117 HIS A C 1
ATOM 873 O O . HIS A 1 117 ? 1.020 5.003 -2.809 1.00 84.88 117 HIS A O 1
ATOM 879 N N . ASP A 1 118 ? 1.499 6.690 -4.215 1.00 85.69 118 ASP A N 1
ATOM 880 C CA . ASP A 1 118 ? 0.144 7.265 -4.211 1.00 85.69 118 ASP A CA 1
ATOM 881 C C . ASP A 1 118 ? -0.908 6.257 -4.710 1.00 85.69 118 ASP A C 1
ATOM 883 O O . ASP A 1 118 ? -1.907 5.989 -4.036 1.00 85.69 118 ASP A O 1
ATOM 887 N N . ARG A 1 119 ? -0.625 5.592 -5.838 1.00 87.38 119 ARG A N 1
ATOM 888 C CA . ARG A 1 119 ? -1.527 4.599 -6.441 1.00 87.38 119 ARG A CA 1
ATOM 889 C C . ARG A 1 119 ? -1.732 3.371 -5.571 1.00 87.38 119 ARG A C 1
ATOM 891 O O . ARG A 1 119 ? -2.856 2.880 -5.471 1.00 87.38 119 ARG A O 1
ATOM 898 N N . LEU A 1 120 ? -0.670 2.847 -4.961 1.00 85.56 120 LEU A N 1
ATOM 899 C CA . LEU A 1 120 ? -0.788 1.709 -4.053 1.00 85.56 120 LEU A CA 1
ATOM 900 C C . LEU A 1 120 ? -1.532 2.099 -2.788 1.00 85.56 120 LEU A C 1
ATOM 902 O O . LEU A 1 120 ? -2.364 1.321 -2.337 1.00 85.56 120 LEU A O 1
ATOM 906 N N . GLN A 1 121 ? -1.286 3.291 -2.249 1.00 84.56 121 GLN A N 1
ATOM 907 C CA . GLN A 1 121 ? -1.997 3.767 -1.074 1.00 84.56 121 GLN A CA 1
ATOM 908 C C . GLN A 1 121 ? -3.505 3.849 -1.344 1.00 84.56 121 GLN A C 1
ATOM 910 O O . GLN A 1 121 ? -4.283 3.288 -0.575 1.00 84.56 121 GLN A O 1
ATOM 915 N N . ASP A 1 122 ? -3.924 4.468 -2.451 1.00 86.44 122 ASP A N 1
ATOM 916 C CA . ASP A 1 122 ? -5.341 4.533 -2.832 1.00 86.44 122 ASP A CA 1
ATOM 917 C C . ASP A 1 122 ? -5.931 3.130 -3.045 1.00 86.44 122 ASP A C 1
ATOM 919 O O . ASP A 1 122 ? -7.000 2.802 -2.525 1.00 86.44 122 ASP A O 1
ATOM 923 N N . ARG A 1 123 ? -5.190 2.247 -3.727 1.00 84.75 123 ARG A N 1
ATOM 924 C CA . ARG A 1 123 ? -5.677 0.907 -4.064 1.00 84.75 123 ARG A CA 1
ATOM 925 C C . ARG A 1 123 ? -5.786 -0.029 -2.865 1.00 84.75 123 ARG A C 1
ATOM 927 O O . ARG A 1 123 ? -6.775 -0.751 -2.756 1.00 84.75 123 ARG A O 1
ATOM 934 N N . TYR A 1 124 ? -4.791 -0.028 -1.980 1.00 82.31 124 TYR A N 1
ATOM 935 C CA . TYR A 1 124 ? -4.830 -0.803 -0.741 1.00 82.31 124 TYR A CA 1
ATOM 936 C C . TYR A 1 124 ? -5.877 -0.245 0.218 1.00 82.31 124 TYR A C 1
ATOM 938 O O . TYR A 1 124 ? -6.530 -1.026 0.902 1.00 82.31 124 TYR A O 1
ATOM 946 N N . TYR A 1 125 ? -6.078 1.075 0.249 1.00 84.12 125 TYR A N 1
ATOM 947 C CA . TYR A 1 125 ? -7.147 1.675 1.038 1.00 84.12 125 TYR A CA 1
ATOM 948 C C . TYR A 1 125 ? -8.530 1.239 0.533 1.00 84.12 125 TYR A C 1
ATOM 950 O O . TYR A 1 125 ? -9.354 0.795 1.330 1.00 84.12 125 TYR A O 1
ATOM 958 N N . ASP A 1 126 ? -8.776 1.291 -0.781 1.00 85.50 126 ASP A N 1
ATOM 959 C CA . ASP A 1 126 ? -10.026 0.813 -1.389 1.00 85.50 126 ASP A CA 1
ATOM 960 C C . ASP A 1 126 ? -10.275 -0.670 -1.076 1.00 85.50 126 ASP A C 1
ATOM 962 O O . ASP A 1 126 ? -11.362 -1.038 -0.624 1.00 85.50 126 ASP A O 1
ATOM 966 N N . GLU A 1 127 ? -9.255 -1.522 -1.225 1.00 82.19 127 GLU A N 1
ATOM 967 C CA . GLU A 1 127 ? -9.369 -2.948 -0.904 1.00 82.19 127 GLU A CA 1
ATOM 968 C C . GLU A 1 127 ? -9.545 -3.203 0.600 1.00 82.19 127 GLU A C 1
ATOM 970 O O . GLU A 1 127 ? -10.318 -4.087 0.961 1.00 82.19 127 GLU A O 1
ATOM 975 N N . LEU A 1 128 ? -8.927 -2.415 1.486 1.00 79.50 128 LEU A N 1
ATOM 976 C CA . LEU A 1 128 ? -9.137 -2.497 2.936 1.00 79.50 128 LEU A CA 1
ATOM 977 C C . LEU A 1 128 ? -10.572 -2.114 3.306 1.00 79.50 128 LEU A C 1
ATOM 979 O O . LEU A 1 128 ? -11.256 -2.853 4.014 1.00 79.50 128 LEU A O 1
ATOM 983 N N . VAL A 1 129 ? -11.079 -1.000 2.772 1.00 82.19 129 VAL A N 1
ATOM 984 C CA . VAL A 1 129 ? -12.476 -0.581 2.962 1.00 82.19 129 VAL A CA 1
ATOM 985 C C . VAL A 1 129 ? -13.427 -1.651 2.429 1.00 82.19 129 VAL A C 1
ATOM 987 O O . VAL A 1 129 ? -14.455 -1.943 3.045 1.00 82.19 129 VAL A O 1
ATOM 990 N N . ARG A 1 130 ? -13.095 -2.263 1.292 1.00 80.81 130 ARG A N 1
ATOM 991 C CA . ARG A 1 130 ? -13.887 -3.329 0.681 1.00 80.81 130 ARG A CA 1
ATOM 992 C C . ARG A 1 130 ? -13.857 -4.619 1.497 1.00 80.81 130 ARG A C 1
ATOM 994 O O . ARG A 1 130 ? -14.919 -5.207 1.688 1.00 80.81 130 ARG A O 1
ATOM 1001 N N . ALA A 1 131 ? -12.695 -5.031 1.999 1.00 74.12 131 ALA A N 1
ATOM 1002 C CA . ALA A 1 131 ? -12.523 -6.193 2.867 1.00 74.12 131 ALA A CA 1
ATOM 1003 C C . ALA A 1 131 ? -13.294 -6.012 4.179 1.00 74.12 131 ALA A C 1
ATOM 1005 O O . ALA A 1 131 ? -14.066 -6.887 4.572 1.00 74.12 131 ALA A O 1
ATOM 1006 N N . ARG A 1 132 ? -13.200 -4.826 4.788 1.00 69.56 132 ARG A N 1
ATOM 1007 C CA . ARG A 1 132 ? -13.942 -4.478 6.001 1.00 69.56 132 ARG A CA 1
ATOM 1008 C C . ARG A 1 132 ? -15.454 -4.458 5.780 1.00 69.56 132 ARG A C 1
ATOM 1010 O O . ARG A 1 132 ? -16.192 -4.999 6.595 1.00 69.56 132 ARG A O 1
ATOM 1017 N N . LYS A 1 133 ? -15.923 -3.915 4.649 1.00 60.81 133 LYS A N 1
ATOM 1018 C CA . LYS A 1 133 ? -17.340 -3.994 4.241 1.00 60.81 133 LYS A CA 1
ATOM 1019 C C . LYS A 1 133 ? -17.806 -5.429 3.995 1.00 60.81 133 LYS A C 1
ATOM 1021 O O . LYS A 1 133 ? -18.984 -5.721 4.178 1.00 60.81 133 LYS A O 1
ATOM 1026 N N . LEU A 1 134 ? -16.913 -6.315 3.557 1.00 52.31 134 LEU A N 1
ATOM 1027 C CA . LEU A 1 134 ? -17.218 -7.733 3.370 1.00 52.31 134 LEU A CA 1
ATOM 1028 C C . LEU A 1 134 ? -17.340 -8.474 4.710 1.00 52.31 134 LEU A C 1
ATOM 1030 O O . LEU A 1 134 ? -18.095 -9.437 4.795 1.00 52.31 134 LEU A O 1
ATOM 1034 N N . ASN A 1 135 ? -16.632 -8.005 5.740 1.00 45.62 135 ASN A N 1
ATOM 1035 C CA . ASN A 1 135 ? -16.641 -8.562 7.092 1.00 45.62 135 ASN A CA 1
ATOM 1036 C C . ASN A 1 135 ? -17.812 -8.052 7.968 1.00 45.62 135 ASN A C 1
ATOM 1038 O O . ASN A 1 135 ? -17.981 -8.515 9.091 1.00 45.62 135 ASN A O 1
ATOM 1042 N N . GLU A 1 136 ? -18.627 -7.114 7.469 1.00 41.19 136 GLU A N 1
ATOM 1043 C CA . GLU A 1 136 ? -19.795 -6.533 8.159 1.00 41.19 136 GLU A CA 1
ATOM 1044 C C . GLU A 1 136 ? -21.138 -7.120 7.652 1.00 41.19 136 GLU A C 1
ATOM 1046 O O . GLU A 1 136 ? -22.128 -6.401 7.506 1.00 41.19 136 GLU A O 1
ATOM 1051 N N . ARG A 1 137 ? -21.189 -8.423 7.333 1.00 33.62 137 ARG A N 1
ATOM 1052 C CA . ARG A 1 137 ? -22.418 -9.126 6.907 1.00 33.62 137 ARG A CA 1
ATOM 1053 C C . ARG A 1 137 ? -22.732 -10.370 7.721 1.00 33.62 137 ARG A C 1
ATOM 1055 O O . ARG A 1 137 ? -21.790 -11.120 8.044 1.00 33.62 137 ARG A O 1
#